Protein AF-A0A7U9R6X4-F1 (afdb_monomer_lite)

Foldseek 3Di:
DDDDDPLNVVLVVVFKAKFFWAAADPVQQWTWTQGPVVRDIADTEHEPFDFDDDDDDDPDDDDDPDDDDDTDTDDDDGRFMWMWGDDSPPPRYTYTDDTD

Structure (mmCIF, N/CA/C/O backbone):
data_AF-A0A7U9R6X4-F1
#
_entry.id   AF-A0A7U9R6X4-F1
#
loop_
_atom_site.group_PDB
_atom_site.id
_atom_site.type_symbol
_atom_site.label_atom_id
_atom_site.label_alt_id
_atom_site.label_comp_id
_atom_site.label_asym_id
_atom_site.label_entity_id
_atom_site.label_seq_id
_atom_site.pdbx_PDB_ins_code
_atom_site.Cartn_x
_atom_site.Cartn_y
_atom_site.Cartn_z
_atom_site.occupancy
_atom_site.B_iso_or_equiv
_atom_site.auth_seq_id
_atom_site.auth_comp_id
_atom_site.auth_asym_id
_atom_site.auth_atom_id
_atom_site.pdbx_PDB_model_num
ATOM 1 N N . MET A 1 1 ? -37.691 -9.133 5.135 1.00 55.81 1 MET A N 1
ATOM 2 C CA . MET A 1 1 ? -36.400 -8.434 4.977 1.00 55.81 1 MET A CA 1
ATOM 3 C C . MET A 1 1 ? -35.767 -8.392 6.347 1.00 55.81 1 MET A C 1
ATOM 5 O O . MET A 1 1 ? -36.432 -7.933 7.265 1.00 55.81 1 MET A O 1
ATOM 9 N N . GLN A 1 2 ? -34.574 -8.959 6.505 1.00 69.75 2 GLN A N 1
ATOM 10 C CA . GLN A 1 2 ? -33.799 -8.798 7.735 1.00 69.75 2 GLN A CA 1
ATOM 11 C C . GLN A 1 2 ? -33.421 -7.318 7.851 1.00 69.75 2 GLN A C 1
ATOM 13 O O . GLN A 1 2 ? -33.004 -6.716 6.863 1.00 69.75 2 GLN A O 1
ATOM 18 N N . GLN A 1 3 ? -33.685 -6.723 9.009 1.00 78.44 3 GLN A N 1
ATOM 19 C CA . GLN A 1 3 ? -33.349 -5.336 9.289 1.00 78.44 3 GLN A CA 1
ATOM 20 C C . GLN A 1 3 ? -31.910 -5.319 9.796 1.00 78.44 3 GLN A C 1
ATOM 22 O O . GLN A 1 3 ? -31.626 -6.014 10.766 1.00 78.44 3 GLN A O 1
ATOM 27 N N . PHE A 1 4 ? -31.031 -4.586 9.110 1.00 81.00 4 PHE A N 1
ATOM 28 C CA . PHE A 1 4 ? -29.657 -4.389 9.565 1.00 81.00 4 PHE A CA 1
ATOM 29 C C . PHE A 1 4 ? -29.681 -3.676 10.911 1.00 81.00 4 PHE A C 1
ATOM 31 O O . PHE A 1 4 ? -30.375 -2.661 11.054 1.00 81.00 4 PHE A O 1
ATOM 38 N N . ASP A 1 5 ? -28.971 -4.229 11.882 1.00 86.00 5 ASP A N 1
ATOM 39 C CA . ASP A 1 5 ? -28.831 -3.616 13.192 1.00 86.00 5 ASP A CA 1
ATOM 40 C C . ASP A 1 5 ? -27.636 -2.644 13.229 1.00 86.00 5 ASP A C 1
ATOM 42 O O . ASP A 1 5 ? -26.940 -2.410 12.235 1.00 86.00 5 ASP A O 1
ATOM 46 N N . ASP A 1 6 ? -27.432 -1.997 14.377 1.00 85.06 6 ASP A N 1
ATOM 47 C CA . ASP A 1 6 ? -26.349 -1.025 14.542 1.00 85.06 6 ASP A CA 1
ATOM 48 C C . ASP A 1 6 ? -24.957 -1.675 14.439 1.00 85.06 6 ASP A C 1
ATOM 50 O O . ASP A 1 6 ? -23.998 -0.994 14.064 1.00 85.06 6 ASP A O 1
ATOM 54 N N . ASN A 1 7 ? -24.846 -2.978 14.727 1.00 83.81 7 ASN A N 1
ATOM 55 C CA . ASN A 1 7 ? -23.594 -3.723 14.623 1.00 83.81 7 ASN A CA 1
ATOM 56 C C . ASN A 1 7 ? -23.229 -3.968 13.155 1.00 83.81 7 ASN A C 1
ATOM 58 O O . ASN A 1 7 ? -22.114 -3.643 12.748 1.00 83.81 7 ASN A O 1
ATOM 62 N N . ASP A 1 8 ? -24.190 -4.407 12.336 1.00 84.56 8 ASP A N 1
ATOM 63 C CA . ASP A 1 8 ? -24.011 -4.553 10.885 1.00 84.56 8 ASP A CA 1
ATOM 64 C C . ASP A 1 8 ? -23.526 -3.237 10.250 1.00 84.56 8 ASP A C 1
ATOM 66 O O . ASP A 1 8 ? -22.631 -3.199 9.400 1.00 84.56 8 ASP A O 1
ATOM 70 N N . MET A 1 9 ? -24.102 -2.114 10.688 1.00 85.81 9 MET A N 1
ATOM 71 C CA . MET A 1 9 ? -23.730 -0.785 10.206 1.00 85.81 9 MET A CA 1
ATOM 72 C C . MET A 1 9 ? -22.309 -0.380 10.621 1.00 85.81 9 MET A C 1
ATOM 74 O O . MET A 1 9 ? -21.651 0.389 9.915 1.00 85.81 9 MET A O 1
ATOM 78 N N . GLN A 1 10 ? -21.835 -0.854 11.770 1.00 82.69 10 GLN A N 1
ATOM 79 C CA . GLN A 1 10 ? -20.493 -0.571 12.261 1.00 82.69 10 GLN A CA 1
ATOM 80 C C . GLN A 1 10 ? -19.444 -1.403 11.515 1.00 82.69 10 GLN A C 1
ATOM 82 O O . GLN A 1 10 ? -18.468 -0.834 11.026 1.00 82.69 10 GLN A O 1
ATOM 87 N N . GLU A 1 11 ? -19.701 -2.696 11.303 1.00 82.94 11 GLU A N 1
ATOM 88 C CA . GLU A 1 11 ? -18.856 -3.570 10.481 1.00 82.94 11 GLU A CA 1
ATOM 89 C C . GLU A 1 11 ? -18.697 -3.016 9.059 1.00 82.94 11 GLU A C 1
ATOM 91 O O . GLU A 1 11 ? -17.583 -2.916 8.547 1.00 82.94 11 GLU A O 1
ATOM 96 N N . LEU A 1 12 ? -19.786 -2.540 8.445 1.00 84.12 12 LEU A N 1
ATOM 97 C CA . LEU A 1 12 ? -19.752 -1.926 7.113 1.00 84.12 12 LEU A CA 1
ATOM 98 C C . LEU A 1 12 ? -18.875 -0.669 7.039 1.00 84.12 12 LEU A C 1
ATOM 100 O O . LEU A 1 12 ? -18.185 -0.457 6.038 1.00 84.12 12 LEU A O 1
ATOM 104 N N . LYS A 1 13 ? -18.883 0.169 8.082 1.00 83.19 13 LYS A N 1
ATOM 105 C CA . LYS A 1 13 ? -18.022 1.364 8.154 1.00 83.19 13 LYS A CA 1
ATOM 106 C C . LYS A 1 13 ? -16.549 0.998 8.278 1.00 83.19 13 LYS A C 1
ATOM 108 O O . LYS A 1 13 ? -15.694 1.756 7.829 1.00 83.19 13 LYS A O 1
ATOM 113 N N . ASP A 1 14 ? -16.260 -0.160 8.855 1.00 83.81 14 ASP A N 1
ATOM 114 C CA . ASP A 1 14 ? -14.905 -0.611 9.123 1.00 83.81 14 ASP A CA 1
ATOM 115 C C . ASP A 1 14 ? -14.238 -1.320 7.934 1.00 83.81 14 ASP A C 1
ATOM 117 O O . ASP A 1 14 ? -13.009 -1.423 7.912 1.00 83.81 14 ASP A O 1
ATOM 121 N N . ILE A 1 15 ? -15.008 -1.716 6.914 1.00 90.06 15 ILE A N 1
ATOM 122 C CA . ILE A 1 15 ? -14.510 -2.387 5.702 1.00 90.06 15 ILE A CA 1
ATOM 123 C C . ILE A 1 15 ? -13.572 -1.491 4.884 1.00 90.06 15 ILE A C 1
ATOM 125 O O . ILE A 1 15 ? -12.552 -1.964 4.387 1.00 90.06 15 ILE A O 1
ATOM 129 N N . VAL A 1 16 ? -13.890 -0.206 4.707 1.00 91.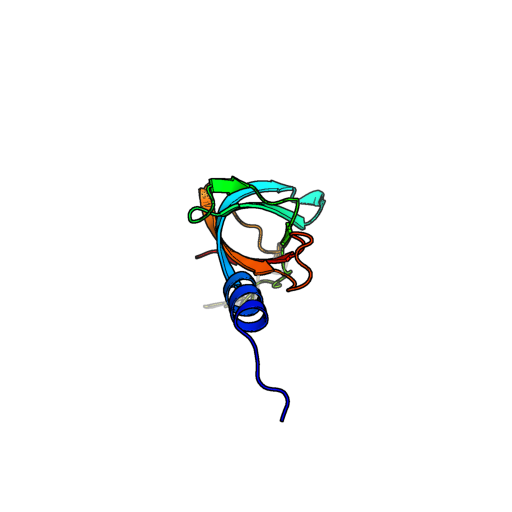31 16 VAL A N 1
ATOM 130 C CA . VAL A 1 16 ? -13.100 0.698 3.852 1.00 91.31 16 VAL A CA 1
ATOM 131 C C . VAL A 1 16 ? -12.390 1.728 4.709 1.00 91.31 16 VAL A C 1
ATOM 133 O O . VAL A 1 16 ? -13.028 2.541 5.370 1.00 91.31 16 VAL A O 1
ATOM 136 N N . ARG A 1 17 ? -11.055 1.727 4.675 1.00 91.12 17 ARG A N 1
ATOM 137 C CA . ARG A 1 17 ? -10.243 2.646 5.484 1.00 91.12 17 ARG A CA 1
ATOM 138 C C . ARG A 1 17 ? -9.092 3.227 4.687 1.00 91.12 17 ARG A C 1
ATOM 140 O O . ARG A 1 17 ? -8.591 2.614 3.750 1.00 91.12 17 ARG A O 1
ATOM 147 N N . VAL A 1 18 ? -8.635 4.401 5.100 1.00 93.38 18 VAL A N 1
ATOM 148 C CA . VAL A 1 18 ? -7.454 5.060 4.541 1.00 93.38 18 VAL A CA 1
ATOM 149 C C . VAL A 1 18 ? -6.389 5.159 5.630 1.00 93.38 18 VAL A C 1
ATOM 151 O O . VAL A 1 18 ? -6.694 5.376 6.803 1.00 93.38 18 VAL A O 1
ATOM 154 N N . GLY A 1 19 ? -5.125 4.971 5.265 1.00 94.56 19 GLY A N 1
ATOM 155 C CA . GLY A 1 19 ? -4.031 5.049 6.228 1.00 94.56 19 GLY A CA 1
ATOM 156 C C . GLY A 1 19 ? -2.676 5.300 5.591 1.00 94.56 19 GLY A C 1
ATOM 157 O O . GLY A 1 19 ? -2.546 5.360 4.371 1.00 94.56 19 GLY A O 1
ATOM 158 N N . ILE A 1 20 ? -1.659 5.460 6.436 1.00 96.56 20 ILE A N 1
ATOM 159 C CA . ILE A 1 20 ? -0.285 5.747 6.018 1.00 96.56 20 ILE A CA 1
ATOM 160 C C . ILE A 1 20 ? 0.559 4.486 6.119 1.00 96.56 20 ILE A C 1
ATOM 162 O O . ILE A 1 20 ? 0.637 3.866 7.175 1.00 96.56 20 ILE A O 1
ATOM 166 N N . VAL A 1 21 ? 1.253 4.132 5.046 1.00 96.94 21 VAL A N 1
ATOM 167 C CA . VAL A 1 21 ? 2.143 2.968 5.008 1.00 96.94 21 VAL A CA 1
ATOM 168 C C . VAL A 1 21 ? 3.275 3.137 6.021 1.00 96.94 21 VAL A C 1
ATOM 170 O O . VAL A 1 21 ? 4.046 4.095 5.952 1.00 96.94 21 VAL A O 1
ATOM 173 N N . SER A 1 22 ? 3.405 2.189 6.944 1.00 96.50 22 SER A N 1
ATOM 174 C CA . SER A 1 22 ? 4.459 2.171 7.961 1.00 96.50 22 SER A CA 1
ATOM 175 C C . SER A 1 22 ? 5.659 1.315 7.556 1.00 96.50 22 SER A C 1
ATOM 177 O O . SER A 1 22 ? 6.790 1.653 7.889 1.00 96.50 22 SER A O 1
ATOM 179 N N . SER A 1 23 ? 5.436 0.209 6.843 1.00 97.00 23 SER A N 1
ATOM 180 C CA . SER A 1 23 ? 6.498 -0.676 6.346 1.00 97.00 23 SER A CA 1
ATOM 181 C C . SER A 1 23 ? 6.031 -1.461 5.124 1.00 97.00 23 SER A C 1
ATOM 183 O O . SER A 1 23 ? 4.834 -1.669 4.936 1.00 97.00 23 SER A O 1
ATOM 185 N N . VAL A 1 24 ? 6.979 -1.894 4.290 1.00 95.81 24 VAL A N 1
ATOM 186 C CA . VAL A 1 24 ? 6.711 -2.615 3.038 1.00 95.81 24 VAL A CA 1
ATOM 187 C C . VAL A 1 24 ? 7.637 -3.821 2.942 1.00 95.81 24 VAL A C 1
ATOM 189 O O . VAL A 1 24 ? 8.849 -3.686 3.107 1.00 95.81 24 VAL A O 1
ATOM 192 N N . ASN A 1 25 ? 7.072 -4.986 2.639 1.00 94.50 25 ASN A N 1
ATOM 193 C CA . ASN A 1 25 ? 7.799 -6.196 2.283 1.00 94.50 25 ASN A CA 1
ATOM 194 C C . ASN A 1 25 ? 7.521 -6.528 0.810 1.00 94.50 25 ASN A C 1
ATOM 196 O O . ASN A 1 25 ? 6.540 -7.192 0.471 1.00 94.50 25 ASN A O 1
ATOM 200 N N . ALA A 1 26 ? 8.407 -6.058 -0.072 1.00 88.44 26 ALA A N 1
ATOM 201 C CA . ALA A 1 26 ? 8.277 -6.259 -1.514 1.00 88.44 26 ALA A CA 1
ATOM 202 C C . ALA A 1 26 ? 8.392 -7.738 -1.927 1.00 88.44 26 ALA A C 1
ATOM 204 O O . ALA A 1 26 ? 7.746 -8.149 -2.885 1.00 88.44 26 ALA A O 1
ATOM 205 N N . GLY A 1 27 ? 9.159 -8.553 -1.190 1.00 88.69 27 GLY A N 1
ATOM 206 C CA . GLY A 1 27 ? 9.300 -9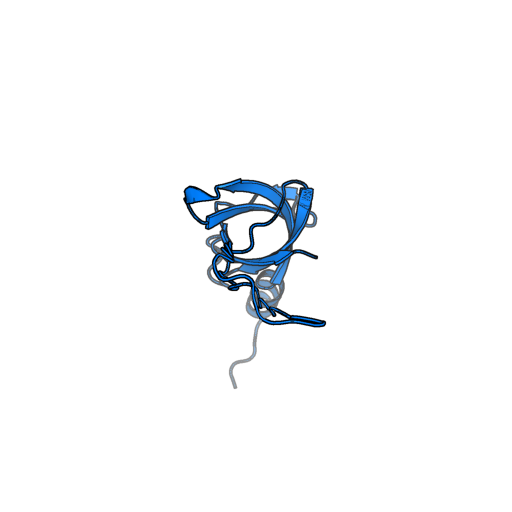.985 -1.478 1.00 88.69 27 GLY A CA 1
ATOM 207 C C . GLY A 1 27 ? 8.012 -10.774 -1.226 1.00 88.69 27 GLY A C 1
ATOM 208 O O . GLY A 1 27 ? 7.708 -11.707 -1.961 1.00 88.69 27 GLY A O 1
ATOM 209 N N . ALA A 1 28 ? 7.233 -10.375 -0.216 1.00 90.88 28 ALA A N 1
ATOM 210 C CA . ALA A 1 28 ? 5.962 -11.012 0.135 1.00 90.88 28 ALA A CA 1
ATOM 211 C C . ALA A 1 28 ? 4.721 -10.301 -0.442 1.00 90.88 28 ALA A C 1
ATOM 213 O O . ALA A 1 28 ? 3.600 -10.776 -0.227 1.00 90.88 28 ALA A O 1
ATOM 214 N N . MET A 1 29 ? 4.909 -9.174 -1.145 1.00 92.19 29 MET A N 1
ATOM 215 C CA . MET A 1 29 ? 3.843 -8.267 -1.594 1.00 92.19 29 MET A CA 1
ATOM 216 C C . MET A 1 29 ? 2.880 -7.894 -0.459 1.00 92.19 29 MET A C 1
ATOM 218 O O . MET A 1 29 ? 1.656 -7.964 -0.599 1.00 92.19 29 MET A O 1
ATOM 222 N N . THR A 1 30 ? 3.446 -7.504 0.685 1.00 94.56 30 THR A N 1
ATOM 223 C CA . THR A 1 30 ? 2.688 -7.032 1.848 1.00 94.56 30 THR A CA 1
ATOM 224 C C . THR A 1 30 ? 3.182 -5.682 2.345 1.00 94.56 30 THR A C 1
ATOM 226 O O . THR A 1 30 ? 4.326 -5.285 2.110 1.00 94.56 30 THR A O 1
ATOM 229 N N . ALA A 1 31 ? 2.318 -4.960 3.050 1.00 95.69 31 ALA A N 1
ATOM 230 C CA . ALA A 1 31 ? 2.694 -3.753 3.768 1.00 95.69 31 ALA A CA 1
ATOM 231 C C . ALA A 1 31 ? 1.848 -3.578 5.031 1.00 95.69 31 ALA A C 1
ATOM 233 O O . ALA A 1 31 ? 0.723 -4.068 5.122 1.00 95.69 31 ALA A O 1
ATOM 234 N N . ARG A 1 32 ? 2.404 -2.859 6.005 1.00 95.94 32 ARG A N 1
ATOM 235 C CA . ARG A 1 32 ? 1.683 -2.428 7.204 1.00 95.94 32 ARG A CA 1
ATOM 236 C C . ARG A 1 32 ? 1.260 -0.982 7.050 1.00 95.94 32 ARG A C 1
ATOM 238 O O . ARG A 1 32 ? 1.997 -0.174 6.481 1.00 95.94 32 ARG A O 1
ATOM 245 N N . VAL A 1 33 ? 0.084 -0.659 7.568 1.00 95.62 33 VAL A N 1
ATOM 246 C CA . VAL A 1 33 ? -0.542 0.652 7.423 1.00 95.62 33 VAL A CA 1
ATOM 247 C C . VAL A 1 33 ? -0.972 1.150 8.795 1.00 95.62 33 VAL A C 1
ATOM 249 O O . VAL A 1 33 ? -1.607 0.437 9.566 1.00 95.62 33 VAL A O 1
ATOM 252 N N . LYS A 1 34 ? -0.624 2.393 9.111 1.00 95.06 34 LYS A N 1
ATOM 253 C CA . LYS A 1 34 ? -1.131 3.117 10.269 1.00 95.06 34 LYS A CA 1
ATOM 254 C C . LYS A 1 34 ? -2.483 3.729 9.917 1.00 95.06 34 LYS A C 1
ATOM 256 O O . LYS A 1 34 ? -2.553 4.626 9.075 1.00 95.06 34 LYS A O 1
ATOM 261 N N . ILE A 1 35 ? -3.536 3.267 10.581 1.00 91.50 35 ILE A N 1
ATOM 262 C CA . ILE A 1 35 ? -4.886 3.822 10.456 1.00 91.50 35 ILE A CA 1
ATOM 263 C C . ILE A 1 35 ? -4.988 4.997 11.427 1.00 91.50 35 ILE A C 1
ATOM 265 O O . ILE A 1 35 ? -4.931 4.806 12.643 1.00 91.50 35 ILE A O 1
ATOM 269 N N . GLN A 1 36 ? -5.070 6.223 10.902 1.00 80.88 36 GLN A N 1
ATOM 270 C CA . GLN A 1 36 ? -4.983 7.428 11.735 1.00 80.88 36 GLN A CA 1
ATOM 271 C C . GLN A 1 36 ? -6.139 7.538 12.729 1.00 80.88 36 GLN A C 1
ATOM 273 O O . GLN A 1 36 ? -5.892 7.829 13.896 1.00 80.88 36 GLN A O 1
ATOM 278 N N . ASP A 1 37 ? -7.353 7.208 12.291 1.00 77.75 37 ASP A N 1
ATOM 279 C CA . ASP A 1 37 ? -8.576 7.368 13.086 1.00 77.75 37 ASP A CA 1
ATOM 280 C C . ASP A 1 37 ? -8.601 6.488 14.343 1.00 77.75 37 ASP A C 1
ATOM 282 O O . ASP A 1 37 ? -9.309 6.781 15.300 1.00 77.75 37 ASP A O 1
ATOM 286 N N . GLN A 1 38 ? -7.808 5.414 14.356 1.00 77.56 38 GLN A N 1
ATOM 287 C CA . GLN A 1 38 ? -7.787 4.424 15.436 1.00 77.56 38 GLN A CA 1
ATOM 288 C C . GLN A 1 38 ? -6.436 4.345 16.153 1.00 77.56 38 GLN A C 1
ATOM 290 O O . GLN A 1 38 ? -6.304 3.639 17.147 1.00 77.56 38 GLN A O 1
ATOM 295 N N . GLY A 1 39 ? -5.406 5.033 15.649 1.00 81.44 39 GLY A N 1
ATOM 296 C CA . GLY A 1 39 ? -4.054 4.977 16.209 1.00 81.44 39 GLY A CA 1
ATOM 297 C C . GLY A 1 39 ? -3.375 3.602 16.114 1.00 81.44 39 GLY A C 1
ATOM 298 O O . GLY A 1 39 ? -2.288 3.435 16.666 1.00 81.44 39 GLY A O 1
ATOM 299 N N . ILE A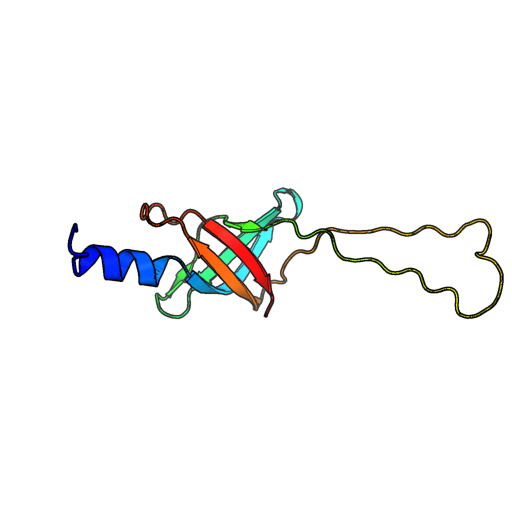 1 40 ? -3.974 2.638 15.407 1.00 88.00 40 ILE A N 1
ATOM 300 C CA . ILE A 1 40 ? -3.457 1.274 15.255 1.00 88.00 40 ILE A CA 1
ATOM 301 C C . ILE A 1 40 ? -2.581 1.134 14.007 1.00 88.00 40 ILE A C 1
ATOM 303 O O . ILE A 1 40 ? -2.751 1.843 13.011 1.00 88.00 40 ILE A O 1
ATOM 307 N N . VAL A 1 41 ? -1.653 0.179 14.053 1.00 92.12 41 VAL A N 1
ATOM 308 C CA . VAL A 1 41 ? -0.890 -0.289 12.890 1.00 92.12 41 VAL A CA 1
ATOM 309 C C . VAL A 1 41 ? -1.375 -1.690 12.547 1.00 92.12 41 VAL A C 1
ATOM 311 O O . VAL A 1 41 ? -1.488 -2.537 13.430 1.00 92.12 41 VAL A O 1
ATOM 314 N N . THR A 1 42 ? -1.675 -1.924 11.275 1.00 92.50 42 THR A N 1
ATOM 315 C CA . THR A 1 42 ? -2.201 -3.205 10.794 1.00 92.50 42 THR A CA 1
ATOM 316 C C . THR A 1 42 ? -1.154 -4.318 10.861 1.00 92.50 42 THR A C 1
ATOM 318 O O . THR A 1 42 ? 0.056 -4.069 10.939 1.00 92.50 42 THR A O 1
ATOM 321 N N . GLY A 1 43 ? -1.624 -5.561 10.727 1.00 92.38 43 GLY A N 1
ATOM 322 C CA . GLY A 1 43 ? -0.784 -6.673 10.287 1.00 92.38 43 GLY A CA 1
ATOM 323 C C . GLY A 1 43 ? -0.294 -6.498 8.843 1.00 92.38 43 GLY A C 1
ATOM 324 O O . GLY A 1 43 ? -0.466 -5.441 8.225 1.00 92.38 43 GLY A O 1
ATOM 325 N N . ASP A 1 44 ? 0.330 -7.545 8.307 1.00 94.31 44 ASP A N 1
ATOM 326 C CA . ASP A 1 44 ? 0.862 -7.556 6.943 1.00 94.31 44 ASP A CA 1
ATOM 327 C C . ASP A 1 44 ? -0.279 -7.684 5.923 1.00 94.31 44 ASP A C 1
ATOM 329 O O . ASP A 1 44 ? -0.673 -8.784 5.536 1.00 94.31 44 ASP A O 1
ATOM 333 N N . LEU A 1 45 ? -0.796 -6.544 5.460 1.00 94.75 45 LEU A N 1
ATOM 334 C CA . LEU A 1 45 ? -1.866 -6.505 4.468 1.00 94.75 45 LEU A CA 1
ATOM 335 C C . LEU A 1 45 ? -1.326 -6.843 3.086 1.00 94.75 45 LEU A C 1
ATOM 337 O O . LEU A 1 45 ? -0.250 -6.380 2.695 1.00 94.75 45 LEU A O 1
ATOM 341 N N . LYS A 1 46 ? -2.093 -7.618 2.319 1.00 94.12 46 LYS A N 1
ATOM 342 C CA . LYS A 1 46 ? -1.725 -7.993 0.951 1.00 94.12 46 LYS A CA 1
ATOM 343 C C . LYS A 1 46 ? -1.876 -6.798 0.019 1.00 94.12 46 LYS A C 1
ATOM 345 O O . LYS A 1 46 ? -2.918 -6.152 -0.008 1.00 94.12 46 LYS A O 1
ATOM 350 N N . ILE A 1 47 ? -0.850 -6.517 -0.777 1.00 93.62 47 ILE A N 1
ATOM 351 C CA . ILE A 1 47 ? -0.921 -5.490 -1.817 1.00 93.62 47 ILE A CA 1
ATOM 352 C C . ILE A 1 47 ? -1.633 -6.105 -3.018 1.00 93.62 47 ILE A C 1
ATOM 354 O O . ILE A 1 47 ? -1.159 -7.098 -3.578 1.00 93.62 47 ILE A O 1
ATOM 358 N N . VAL A 1 48 ? -2.767 -5.528 -3.415 1.00 91.69 48 VAL A N 1
ATOM 359 C CA . VAL A 1 48 ? -3.471 -5.963 -4.620 1.00 91.69 48 VAL A CA 1
ATOM 360 C C . VAL A 1 48 ? -2.568 -5.703 -5.816 1.00 91.69 48 VAL A C 1
ATOM 362 O O . VAL A 1 48 ? -2.140 -4.578 -6.077 1.00 91.69 48 VAL A O 1
ATOM 365 N N . GLN A 1 49 ? -2.255 -6.774 -6.538 1.00 76.62 49 GLN A N 1
ATOM 366 C CA . GLN A 1 49 ? -1.454 -6.693 -7.745 1.00 76.62 49 GLN A CA 1
ATOM 367 C C . GLN A 1 49 ? -2.279 -6.018 -8.835 1.00 76.62 49 GLN A C 1
ATOM 369 O O . GLN A 1 49 ? -3.166 -6.629 -9.424 1.00 76.62 49 GLN A O 1
ATOM 374 N N . ASN A 1 50 ? -1.967 -4.758 -9.114 1.00 69.00 50 ASN A N 1
ATOM 375 C CA . ASN A 1 50 ? -2.409 -4.108 -10.334 1.00 69.00 50 ASN A CA 1
ATOM 376 C C . ASN A 1 50 ? -1.222 -4.091 -11.306 1.00 69.00 50 ASN A C 1
ATOM 378 O O . ASN A 1 50 ? -0.286 -3.311 -11.086 1.00 69.00 50 ASN A O 1
ATOM 382 N N . PRO A 1 51 ? -1.178 -4.975 -12.323 1.00 68.25 51 PRO A N 1
ATOM 383 C CA . PRO A 1 51 ? -0.137 -4.895 -13.336 1.00 68.25 51 PRO A CA 1
ATOM 384 C C . PRO A 1 51 ? -0.211 -3.503 -13.979 1.00 68.25 51 PRO A C 1
ATOM 386 O O . PRO A 1 51 ? -1.284 -3.093 -14.432 1.00 68.25 51 PRO A O 1
ATOM 389 N N . PRO A 1 52 ? 0.884 -2.726 -13.987 1.00 69.00 52 PRO A N 1
ATOM 390 C CA . PRO A 1 52 ? 0.825 -1.374 -14.512 1.00 69.00 52 PRO A CA 1
ATOM 391 C C . PRO A 1 52 ? 0.513 -1.421 -16.010 1.00 69.00 52 PRO A C 1
ATOM 393 O O . PRO A 1 52 ? 1.053 -2.236 -16.761 1.00 69.00 52 PRO A O 1
ATOM 396 N N . ARG A 1 53 ? -0.350 -0.511 -16.464 1.00 67.62 53 ARG A N 1
ATOM 397 C CA . ARG A 1 53 ? -0.587 -0.318 -17.893 1.00 67.62 53 ARG A CA 1
ATOM 398 C C . ARG A 1 53 ? 0.664 0.311 -18.509 1.00 67.62 53 ARG A C 1
ATOM 400 O O . ARG A 1 53 ? 0.945 1.482 -18.266 1.00 67.62 53 ARG A O 1
ATOM 407 N N . ALA A 1 54 ? 1.396 -0.455 -19.311 1.00 72.12 54 ALA A N 1
ATOM 408 C CA . ALA A 1 54 ? 2.520 0.045 -20.093 1.00 72.12 54 ALA A CA 1
ATOM 409 C C . ALA A 1 54 ? 2.065 0.358 -21.527 1.00 72.12 54 ALA A C 1
ATOM 411 O O . ALA A 1 54 ? 1.529 -0.505 -22.218 1.00 72.12 54 ALA A O 1
ATOM 412 N N . GLU A 1 55 ? 2.283 1.592 -21.985 1.00 71.44 55 GLU A N 1
ATOM 413 C CA . GLU A 1 55 ? 2.103 1.983 -23.387 1.00 71.44 55 GLU A CA 1
ATOM 414 C C . GLU A 1 55 ? 3.451 2.404 -23.974 1.00 71.44 55 GLU A C 1
ATOM 416 O O . GLU A 1 55 ? 4.019 3.422 -23.579 1.00 71.44 55 GLU A O 1
ATOM 421 N N . ILE A 1 56 ? 3.951 1.642 -24.947 1.00 75.44 56 ILE A N 1
ATOM 422 C CA . ILE A 1 56 ? 5.168 1.982 -25.688 1.00 75.44 56 ILE A CA 1
ATOM 423 C C . ILE A 1 56 ? 4.751 2.802 -26.914 1.00 75.44 56 ILE A C 1
ATOM 425 O O . ILE A 1 56 ? 4.114 2.282 -27.827 1.00 75.44 56 ILE A O 1
ATOM 429 N N . LYS A 1 57 ? 5.082 4.100 -26.937 1.00 73.06 57 LYS A N 1
ATOM 430 C CA . LYS A 1 57 ? 4.792 5.003 -28.067 1.00 73.06 57 LYS A CA 1
ATOM 431 C C . LYS A 1 57 ? 6.082 5.372 -28.788 1.00 73.06 57 LYS A C 1
ATOM 433 O O . LYS A 1 57 ? 6.888 6.134 -28.261 1.00 73.06 57 LYS A O 1
ATOM 438 N N . ILE A 1 58 ? 6.249 4.876 -30.010 1.00 72.31 58 ILE A N 1
ATOM 439 C CA . ILE A 1 58 ? 7.369 5.238 -30.886 1.00 72.31 58 ILE A CA 1
ATOM 440 C C . ILE A 1 58 ? 6.932 6.458 -31.705 1.00 72.31 58 ILE A C 1
ATOM 442 O O . ILE A 1 58 ? 6.060 6.354 -32.563 1.00 72.31 58 ILE A O 1
ATOM 446 N N . LYS A 1 59 ? 7.474 7.640 -31.383 1.00 66.44 59 LYS A N 1
ATOM 447 C CA . LYS A 1 59 ? 7.035 8.922 -31.972 1.00 66.44 59 LYS A CA 1
ATOM 448 C C . LYS A 1 59 ? 7.551 9.157 -33.400 1.00 66.44 59 LYS A C 1
ATOM 450 O O . LYS A 1 59 ? 6.939 9.929 -34.131 1.00 66.44 59 LYS A O 1
ATOM 455 N N . SER A 1 60 ? 8.633 8.491 -33.802 1.00 60.41 60 SER A N 1
ATOM 456 C CA . SER A 1 60 ? 9.171 8.484 -35.169 1.00 60.41 60 SER A CA 1
ATOM 457 C C . SER A 1 60 ? 10.296 7.443 -35.289 1.00 60.41 60 SER A C 1
ATOM 459 O O . SER A 1 60 ? 11.102 7.302 -34.371 1.00 60.41 60 SER A O 1
ATOM 461 N N . GL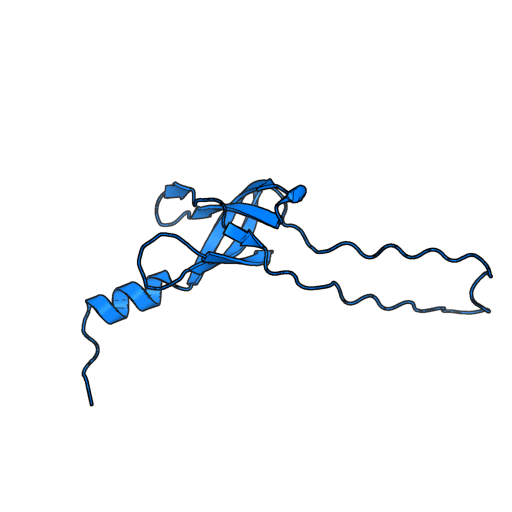Y A 1 61 ? 10.350 6.720 -36.415 1.00 65.31 61 GLY A N 1
ATOM 462 C CA . GLY A 1 61 ? 11.331 5.653 -36.685 1.00 65.31 61 GLY A CA 1
ATOM 463 C C . GLY A 1 61 ? 10.842 4.231 -36.362 1.00 65.31 61 GLY A C 1
ATOM 464 O O . GLY A 1 61 ? 9.759 4.046 -35.808 1.00 65.31 61 GLY A O 1
ATOM 465 N N . SER A 1 62 ? 11.630 3.217 -36.740 1.00 66.88 62 SER A N 1
ATOM 466 C CA . SER A 1 62 ? 11.443 1.828 -36.294 1.00 66.88 62 SER A CA 1
ATOM 467 C C . SER A 1 62 ? 11.986 1.658 -34.874 1.00 66.88 62 SER A C 1
ATOM 469 O O . SER A 1 62 ? 12.947 2.327 -34.497 1.00 66.88 62 SER A O 1
ATOM 471 N N . CYS A 1 63 ? 11.398 0.751 -34.090 1.00 63.94 63 CYS A N 1
ATOM 472 C CA . CYS A 1 63 ? 11.972 0.335 -32.809 1.00 63.94 63 CYS A CA 1
ATOM 473 C C . CYS A 1 63 ? 13.438 -0.098 -33.039 1.00 63.94 63 CYS A C 1
ATOM 475 O O . CYS A 1 63 ? 13.667 -0.892 -33.958 1.00 63.94 63 CYS A O 1
ATOM 477 N N . PRO A 1 64 ? 14.432 0.438 -32.302 1.00 65.75 64 PRO A N 1
ATOM 478 C CA . PRO A 1 64 ? 15.777 -0.130 -32.291 1.00 65.75 64 PRO A CA 1
ATOM 479 C C . PRO A 1 64 ? 15.681 -1.636 -32.022 1.00 65.75 64 PRO A C 1
ATOM 481 O O . PRO A 1 64 ? 14.858 -2.049 -31.209 1.00 65.75 64 PRO A O 1
ATOM 484 N N . ALA A 1 65 ? 16.481 -2.454 -32.711 1.00 66.06 65 ALA A N 1
ATOM 485 C CA . ALA A 1 65 ? 16.365 -3.916 -32.651 1.00 66.06 65 ALA A CA 1
ATOM 486 C C . ALA A 1 65 ? 16.489 -4.491 -31.221 1.00 66.06 65 ALA A C 1
ATOM 488 O O . ALA A 1 65 ? 15.927 -5.548 -30.948 1.00 66.06 65 ALA A O 1
ATOM 489 N N . ASP A 1 66 ? 17.127 -3.746 -30.308 1.00 68.94 66 ASP A N 1
ATOM 490 C CA . ASP A 1 66 ? 17.423 -4.155 -28.933 1.00 68.94 66 ASP A CA 1
ATOM 491 C C . ASP A 1 66 ? 16.754 -3.222 -27.899 1.00 68.94 66 ASP A C 1
ATOM 493 O O . ASP A 1 66 ? 17.419 -2.500 -27.154 1.00 68.94 66 ASP A O 1
ATOM 497 N N . CYS A 1 67 ? 15.418 -3.187 -27.859 1.00 69.69 67 CYS A N 1
ATOM 498 C CA . CYS A 1 67 ? 14.678 -2.492 -26.799 1.00 69.69 67 CYS A CA 1
ATOM 499 C C . CYS A 1 67 ? 14.209 -3.464 -25.709 1.00 69.69 67 CYS A C 1
ATOM 501 O O . CYS A 1 67 ? 13.277 -4.238 -25.915 1.00 69.69 67 CYS A O 1
ATOM 503 N N . GLU A 1 68 ? 14.812 -3.368 -24.523 1.00 73.62 68 GLU A N 1
ATOM 504 C CA . GLU A 1 68 ? 14.371 -4.081 -23.322 1.00 73.62 68 GLU A CA 1
ATOM 505 C C . GLU A 1 68 ? 13.407 -3.211 -22.499 1.00 73.62 68 GLU A C 1
ATOM 507 O O . GLU A 1 68 ? 13.671 -2.036 -22.233 1.00 73.62 68 GLU A O 1
ATOM 512 N N . VAL A 1 69 ? 12.265 -3.783 -22.105 1.00 77.12 69 VAL A N 1
ATOM 513 C CA . VAL A 1 69 ? 11.245 -3.115 -21.285 1.00 77.12 69 VAL A CA 1
ATOM 514 C C . VAL A 1 69 ? 10.942 -3.984 -20.072 1.00 77.12 69 VAL A C 1
ATOM 516 O O . VAL A 1 69 ? 10.379 -5.068 -20.203 1.00 77.12 69 VAL A O 1
ATOM 519 N N . GLU A 1 70 ? 11.280 -3.487 -18.883 1.00 78.25 70 GLU A N 1
ATOM 520 C CA . GLU A 1 70 ? 10.977 -4.153 -17.616 1.00 78.25 70 GLU A CA 1
ATOM 521 C C . GLU A 1 70 ? 9.711 -3.550 -16.990 1.00 78.25 70 GLU A C 1
ATOM 523 O O . GLU A 1 70 ? 9.630 -2.345 -16.737 1.00 78.25 70 GLU A O 1
ATOM 528 N N . ILE A 1 71 ? 8.714 -4.394 -16.718 1.00 79.38 71 ILE A N 1
ATOM 529 C CA . ILE A 1 71 ? 7.461 -3.997 -16.072 1.00 79.38 71 ILE A CA 1
ATOM 530 C C . ILE A 1 71 ? 7.440 -4.571 -14.655 1.00 79.38 71 ILE A C 1
ATOM 532 O O . ILE A 1 71 ? 7.389 -5.786 -14.475 1.00 79.38 71 ILE A O 1
ATOM 536 N N . LYS A 1 72 ? 7.450 -3.697 -13.642 1.00 77.88 72 LYS A N 1
ATOM 537 C CA . LYS A 1 72 ? 7.378 -4.091 -12.226 1.00 77.88 72 LYS A CA 1
ATOM 538 C C . LYS A 1 72 ? 5.974 -3.868 -11.667 1.00 77.88 72 LYS A C 1
ATOM 540 O O . LYS A 1 72 ? 5.374 -2.838 -11.974 1.00 77.88 72 LYS A O 1
ATOM 545 N N . PRO A 1 73 ? 5.451 -4.777 -10.825 1.00 80.88 73 PRO A N 1
ATOM 546 C CA . PRO A 1 73 ? 4.234 -4.518 -10.067 1.00 80.88 73 PRO A CA 1
ATOM 547 C C . PRO A 1 73 ? 4.358 -3.237 -9.242 1.00 80.88 73 PRO A C 1
ATOM 549 O O . PRO A 1 73 ? 5.442 -2.884 -8.770 1.00 80.88 73 PRO A O 1
ATOM 552 N N . TRP A 1 74 ? 3.237 -2.552 -9.040 1.00 87.50 74 TRP A N 1
ATOM 553 C CA . TRP A 1 74 ? 3.208 -1.410 -8.140 1.00 87.50 74 TRP A CA 1
ATOM 554 C C . TRP A 1 74 ? 3.349 -1.861 -6.677 1.00 87.50 74 TRP A C 1
ATOM 556 O O . TRP A 1 74 ? 2.684 -2.797 -6.234 1.00 87.50 74 TRP A O 1
ATOM 566 N N . THR A 1 75 ? 4.188 -1.152 -5.922 1.00 89.50 75 THR A N 1
ATOM 567 C CA . THR A 1 75 ? 4.325 -1.283 -4.466 1.00 89.50 75 THR A CA 1
ATOM 568 C C . THR A 1 75 ? 4.240 0.101 -3.820 1.00 89.50 75 THR A C 1
ATOM 570 O O . THR A 1 75 ? 4.869 1.035 -4.333 1.00 89.50 75 THR A O 1
ATOM 573 N N . PRO A 1 76 ? 3.520 0.260 -2.696 1.00 92.62 76 PRO A N 1
ATOM 574 C CA . PRO A 1 76 ? 3.432 1.540 -2.008 1.00 92.62 76 PRO A CA 1
ATOM 575 C C . PRO A 1 76 ? 4.773 1.936 -1.372 1.00 92.62 76 PRO A C 1
ATOM 577 O O . PRO A 1 76 ? 5.642 1.095 -1.141 1.00 92.62 76 PRO A O 1
ATOM 580 N N . LYS A 1 77 ? 4.939 3.225 -1.060 1.00 93.94 77 LYS A N 1
ATOM 581 C CA . LYS A 1 77 ? 6.105 3.748 -0.327 1.00 93.94 77 LYS A CA 1
ATOM 582 C C . LYS A 1 77 ? 5.773 3.967 1.145 1.00 93.94 77 LYS A C 1
ATOM 584 O O . LYS A 1 77 ? 4.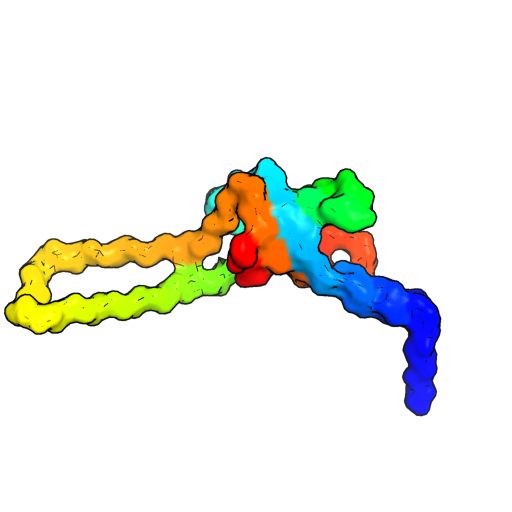652 4.333 1.474 1.00 93.94 77 LYS A O 1
ATOM 589 N N . VAL A 1 78 ? 6.757 3.815 2.032 1.00 96.50 78 VAL A N 1
ATOM 590 C CA . VAL A 1 78 ? 6.607 4.220 3.441 1.00 96.50 78 VAL A CA 1
ATOM 591 C C . VAL A 1 78 ? 6.272 5.713 3.510 1.00 96.50 78 VAL A C 1
ATOM 593 O O . VAL A 1 78 ? 6.881 6.518 2.808 1.00 96.50 78 VAL A O 1
ATOM 596 N N . GLY A 1 79 ? 5.283 6.072 4.328 1.00 95.56 79 GLY A N 1
ATOM 597 C CA . GLY A 1 79 ? 4.745 7.429 4.422 1.00 95.56 79 GLY A CA 1
ATOM 598 C C . GLY A 1 79 ? 3.677 7.770 3.375 1.00 95.56 79 GLY A C 1
ATOM 599 O O . GLY A 1 79 ? 3.072 8.834 3.470 1.00 95.56 79 GLY A O 1
ATOM 600 N N . GLN A 1 80 ? 3.411 6.891 2.403 1.00 95.69 80 GLN A N 1
ATOM 601 C CA . GLN A 1 80 ? 2.360 7.099 1.408 1.00 95.69 80 GLN A CA 1
ATOM 602 C C . GLN A 1 80 ? 0.977 6.798 1.993 1.00 95.69 80 GLN A C 1
ATOM 604 O O . GLN A 1 80 ? 0.810 5.839 2.750 1.00 95.69 80 GLN A O 1
ATOM 609 N N . TRP A 1 81 ? -0.014 7.592 1.599 1.00 95.88 81 TRP A N 1
ATOM 610 C CA . TRP A 1 81 ? -1.417 7.308 1.866 1.00 95.88 81 TRP A CA 1
ATOM 611 C C . TRP A 1 81 ? -1.925 6.187 0.963 1.00 95.88 81 TRP A C 1
ATOM 613 O O . TRP A 1 81 ? -1.649 6.172 -0.234 1.00 95.88 81 TRP A O 1
ATOM 623 N N . VAL A 1 82 ? -2.660 5.238 1.533 1.00 95.69 82 VAL A N 1
ATOM 624 C CA . VAL A 1 82 ? -3.213 4.093 0.808 1.00 95.69 82 VAL A CA 1
ATOM 625 C C . VAL A 1 82 ? -4.657 3.825 1.206 1.00 95.69 82 VAL A C 1
ATOM 627 O O . VAL A 1 82 ? -5.057 4.069 2.346 1.00 95.69 82 VAL A O 1
ATOM 630 N N . LEU A 1 83 ? -5.418 3.293 0.251 1.00 94.62 83 LEU A N 1
ATOM 631 C CA . LEU A 1 83 ? -6.754 2.757 0.470 1.00 94.62 83 LEU A CA 1
ATOM 632 C C . LEU A 1 83 ? -6.659 1.278 0.853 1.00 94.62 83 LEU A C 1
ATOM 634 O O . LEU A 1 83 ? -6.068 0.477 0.122 1.00 94.62 83 LEU A O 1
ATOM 638 N N . CYS A 1 84 ? -7.279 0.925 1.971 1.00 93.88 84 CYS A N 1
ATOM 639 C CA . CYS A 1 84 ? -7.346 -0.423 2.507 1.00 93.88 84 CYS A CA 1
ATOM 640 C C . CYS A 1 84 ? -8.786 -0.949 2.485 1.00 93.88 84 CYS A C 1
ATOM 642 O O . CYS A 1 84 ? -9.730 -0.219 2.793 1.00 93.88 84 CYS A O 1
ATOM 644 N N . LEU A 1 85 ? -8.924 -2.233 2.164 1.00 93.75 85 LEU A N 1
ATOM 645 C CA . LEU A 1 85 ? -10.165 -2.994 2.233 1.00 93.75 85 LEU A CA 1
ATOM 646 C C . LEU A 1 85 ? -10.000 -4.126 3.249 1.00 93.75 85 LEU A C 1
ATOM 648 O O . LEU A 1 85 ? -9.160 -5.004 3.057 1.00 93.75 85 LEU A O 1
ATOM 652 N N . PHE A 1 86 ? -10.795 -4.110 4.307 1.00 91.56 86 PHE A N 1
ATOM 653 C CA . PHE A 1 86 ? -10.809 -5.110 5.367 1.00 91.56 86 PHE A CA 1
ATOM 654 C C . PHE A 1 86 ? -11.998 -6.046 5.210 1.00 91.56 86 PHE A C 1
ATOM 656 O O . PHE A 1 86 ? -13.054 -5.662 4.704 1.00 91.56 86 PHE A O 1
ATOM 663 N N . LYS A 1 87 ? -11.822 -7.290 5.646 1.00 87.75 87 LYS A N 1
ATOM 664 C CA . LYS A 1 87 ? -12.939 -8.220 5.780 1.00 87.75 87 LYS A CA 1
ATOM 665 C C . LYS A 1 87 ? -13.800 -7.809 6.989 1.00 87.75 87 LYS A C 1
ATOM 667 O O . LYS A 1 87 ? -13.252 -7.323 7.978 1.00 87.75 87 LYS A O 1
ATOM 672 N N . PRO A 1 88 ? -15.126 -8.015 6.939 1.00 81.25 88 PRO A N 1
ATOM 673 C CA . PRO A 1 88 ? -16.025 -7.703 8.053 1.00 81.25 88 PRO A CA 1
ATOM 674 C C . PRO A 1 88 ? -15.922 -8.699 9.224 1.00 81.25 88 PRO A C 1
ATOM 676 O O . PRO A 1 88 ? -16.638 -8.562 10.201 1.00 81.25 88 PRO A O 1
ATOM 679 N N . ASP A 1 89 ? -15.035 -9.697 9.154 1.00 75.75 89 ASP A N 1
ATOM 680 C CA . ASP A 1 89 ? -14.869 -10.741 10.178 1.00 75.75 89 ASP A CA 1
ATOM 681 C C . ASP A 1 89 ? -14.100 -10.282 11.432 1.00 75.75 89 ASP A C 1
ATOM 683 O O . ASP A 1 89 ? -13.962 -11.041 12.390 1.00 75.75 89 ASP A O 1
ATOM 687 N N . GLY A 1 90 ? -13.602 -9.041 11.447 1.00 66.06 90 GLY A N 1
ATOM 688 C CA . GLY A 1 90 ? -12.936 -8.444 12.605 1.00 66.06 90 GLY A CA 1
ATOM 689 C C . GLY A 1 90 ? -11.519 -8.962 12.868 1.00 66.06 90 GLY A C 1
ATOM 690 O O . GLY A 1 90 ? -10.865 -8.483 13.793 1.00 66.06 90 GLY A O 1
ATOM 691 N N . GLU A 1 91 ? -10.990 -9.873 12.044 1.00 70.44 91 GLU A N 1
ATOM 692 C CA . GLU A 1 91 ? -9.648 -10.447 12.238 1.00 70.44 91 GLU A CA 1
ATOM 693 C C . GLU A 1 91 ? -8.517 -9.470 11.853 1.00 70.44 91 GLU A C 1
ATOM 695 O O . GLU A 1 91 ? -7.334 -9.753 12.048 1.00 70.44 91 GLU A O 1
ATOM 700 N N . GLY A 1 92 ? -8.863 -8.290 11.323 1.00 71.81 92 GLY A N 1
ATOM 701 C CA . GLY A 1 92 ? -7.900 -7.271 10.890 1.00 71.81 92 GLY A CA 1
ATOM 702 C C . GLY A 1 92 ? -7.192 -7.621 9.579 1.00 71.81 92 GLY A C 1
ATOM 703 O O . GLY A 1 92 ? -6.216 -6.967 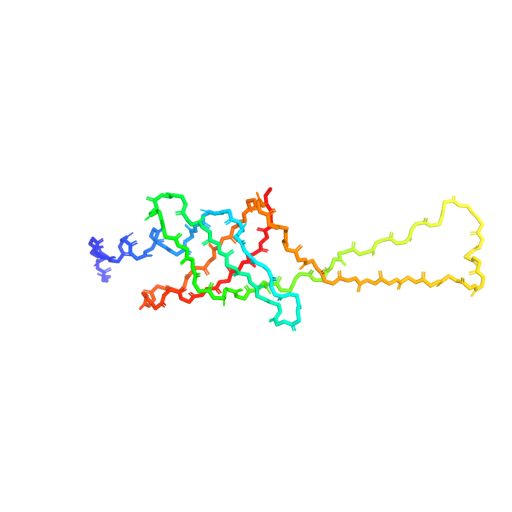9.201 1.00 71.81 92 GLY A O 1
ATOM 704 N N . ASP A 1 93 ? -7.699 -8.638 8.888 1.00 84.69 93 ASP A N 1
ATOM 705 C CA . ASP A 1 93 ? -7.177 -9.151 7.636 1.00 84.69 93 ASP A CA 1
ATOM 706 C C . ASP A 1 93 ? -7.741 -8.342 6.457 1.00 84.69 93 ASP A C 1
ATOM 708 O O . ASP A 1 93 ? -8.919 -7.967 6.424 1.00 84.69 93 ASP A O 1
ATOM 712 N N . GLY A 1 94 ? -6.897 -8.034 5.471 1.00 91.44 94 GLY A N 1
ATOM 713 C CA . GLY A 1 94 ? -7.291 -7.107 4.417 1.00 91.44 94 GLY A CA 1
ATOM 714 C C . GLY A 1 94 ? -6.257 -6.873 3.325 1.00 91.44 94 GLY A C 1
ATOM 715 O O . GLY A 1 94 ? -5.205 -7.516 3.245 1.00 91.44 94 GLY A O 1
ATOM 716 N N . PHE A 1 95 ? -6.588 -5.918 2.465 1.00 94.69 95 PHE A N 1
ATOM 717 C CA . PHE A 1 95 ? -5.907 -5.660 1.209 1.00 94.69 95 PHE A CA 1
ATOM 718 C C . PHE A 1 95 ? -5.622 -4.175 1.027 1.00 94.69 95 PHE A C 1
ATOM 720 O O . PHE A 1 95 ? -6.463 -3.332 1.324 1.00 94.69 95 PHE A O 1
ATOM 727 N N . ILE A 1 96 ? -4.460 -3.852 0.469 1.00 95.00 96 ILE A N 1
ATOM 728 C CA . ILE A 1 96 ? -4.126 -2.507 0.002 1.00 95.00 96 ILE A CA 1
ATOM 729 C C . ILE A 1 96 ? -4.479 -2.426 -1.476 1.00 95.00 96 ILE A C 1
ATOM 731 O O . ILE A 1 96 ? -3.901 -3.146 -2.290 1.00 95.00 96 ILE A O 1
ATOM 735 N N . LEU A 1 97 ? -5.416 -1.547 -1.819 1.00 93.38 97 LEU A N 1
ATOM 736 C CA . LEU A 1 97 ? -5.926 -1.409 -3.183 1.00 93.38 97 LEU A CA 1
ATOM 737 C C . LEU A 1 97 ? -5.047 -0.500 -4.045 1.00 93.38 97 LEU A C 1
ATOM 739 O O . LEU A 1 97 ? -4.905 -0.718 -5.245 1.00 93.38 97 LEU A O 1
ATOM 743 N N . GLY A 1 98 ? -4.473 0.536 -3.439 1.00 91.94 98 GLY A N 1
ATOM 744 C CA . GLY A 1 98 ? -3.754 1.566 -4.172 1.00 91.94 98 GLY A CA 1
ATOM 745 C C . GLY A 1 98 ? -3.274 2.693 -3.273 1.00 91.94 98 GLY A C 1
ATOM 746 O O . GLY A 1 98 ? -3.743 2.854 -2.146 1.00 91.94 98 GLY A O 1
ATOM 747 N N . GLY A 1 99 ? -2.315 3.455 -3.788 1.00 91.56 99 GLY A N 1
ATOM 748 C CA . GLY A 1 99 ? -1.835 4.682 -3.170 1.00 91.56 99 GLY A CA 1
ATOM 749 C C . GLY A 1 99 ? -2.607 5.904 -3.654 1.00 91.56 99 GLY A C 1
ATOM 750 O O . GLY A 1 99 ? -3.074 5.918 -4.793 1.00 91.56 99 GLY A O 1
ATOM 751 N N . ILE A 1 100 ? -2.711 6.906 -2.782 1.00 89.38 100 ILE A N 1
ATOM 752 C CA . ILE A 1 100 ? -3.394 8.190 -2.993 1.00 89.38 100 ILE A CA 1
ATOM 753 C C . ILE A 1 100 ? -2.351 9.307 -3.068 1.00 89.38 100 ILE A C 1
ATOM 755 O O . ILE A 1 100 ? -1.347 9.222 -2.317 1.00 89.38 100 ILE A O 1
#

Secondary structure (DSSP, 8-state):
-PPP-HHHHHHHHHHEEEEEEEEEETTTTEEEEEEGGGTEE-S-EEEP-----------SSPPPS------PPP-PPTT-EEEEEE-TTSS--EEEEEE-

Radius of gyration: 19.01 Å; chains: 1; bounding box: 54×20×53 Å

pLDDT: mean 84.22, std 10.68, range [55.81, 97.0]

Sequence (100 aa):
MQQFDDNDMQELKDIVRVGIVSSVNAGAMTARVKIQDQGIVTGDLKIVQNPPRAEIKIKSGSCPADCEVEIKPWTPKVGQWVLCLFKPDGEGDGFILGGI